Protein 5I05 (pdb70)

Secondary structure (DSSP, 8-state):
---BSEEE--EEETTTTT-TTTEEE-SEEE--EEESB--SSPPGGG---HHHHHHHHHHHH-TTTSPPP-EEEEEEEEEEEEEE-TTS-EEEEEEEEEEEEEEEEE-

Solvent-accessible surface area: 7193 Å² total; per-residue (Å²): 150,66,63,34,13,84,91,42,73,75,141,23,36,3,123,121,86,48,93,70,72,83,5,56,38,51,153,71,25,43,11,77,50,19,118,40,25,5,82,72,108,47,36,146,109,3,81,40,56,175,122,2,57,84,50,3,87,53,29,102,158,100,78,131,164,46,45,138,8,77,15,49,61,50,124,88,36,52,32,46,1,55,61,114,33,147,154,46,84,80,48,107,90,142,93,58,124,37,25,13,10,32,100,18,0,1,100

GO terms:
  GO:0008083 growth factor activity (F, IDA)
  GO:0005576 extracellular region (C, IDA)
  GO:0001569 branching involved in blood vessel morphogenesis (P, IDA)
  GO:0001937 negative regulation of endothelial cell proliferation (P, IDA)
  GO:0001938 positive regulation of endothelial cell proliferation (P, IDA)
  GO:0045766 positive regulation of angiogenesis (P, IDA)
  GO:0048514 blood vessel morphogenesis (P, IDA)
  GO:0001503 ossification (P, TAS)
  GO:0043537 negative regulation of blood vessel endothelial cell migration (P, TAS)
  GO:0016525 negative regulation of angiogenesis (P, TAS)
  GO:0051216 cartilage development (P, TAS)
  GO:0006879 intracellular iron ion homeostasis (P, TAS)
  GO:0008156 negative regulation of DNA replication (P, TAS)
  GO:0005576 extracellular region (C, EXP)
  GO:0001525 angiogenesis (P, IMP)
  GO:0005576 extracellular region (C, TAS)
  GO:0005515 protein binding (F, IPI)
  GO:0045747 positive regulation of Notch signaling pathway (P, IDA)
  GO:0045893 positive regulation of DNA-templated transcription (P, IDA)
  GO:0045944 positive regulation of transcription by RNA polymerase II (P, IDA)

B-factor: mean 51.41, std 26.15, range [20.92, 157.35]

Sequence (107 aa):
AGSHCQKTSLRVNFEDIGWDSWIIAPKEYEAYECKGGCFFPLADDVTPTKHAIVQTLVHLKFPTKVGKACCCVPTKLSPISVLYKDDMGVPTLKYHYEGMSVAECGCR

Structure (mmCIF, N/CA/C/O backbone):
data_5I05
#
_entry.id   5I05
#
_cell.length_a   71.060
_cell.length_b   71.060
_cell.length_c   145.670
_cell.angle_alpha   90.00
_cell.angle_beta   90.00
_cell.angle_gamma   90.00
#
_symmetry.space_group_name_H-M   'I 41 2 2'
#
loop_
_entity.id
_entity.type
_entity.pdbx_description
1 polymer 'Growth/differentiation factor 2'
2 non-polymer GLYCEROL
3 water water
#
loop_
_atom_site.group_PDB
_atom_site.id
_atom_site.type_symbol
_atom_site.label_atom_id
_atom_site.label_alt_id
_atom_site.label_comp_id
_atom_site.label_asym_id
_atom_site.label_entity_id
_atom_site.label_seq_id
_atom_site.pdbx_PDB_ins_code
_atom_site.Cartn_x
_atom_site.Cartn_y
_atom_site.Cartn_z
_atom_site.occupancy
_atom_site.B_iso_or_equiv
_atom_site.auth_seq_id
_atom_site.auth_comp_id
_atom_site.auth_asym_id
_atom_site.auth_atom_id
_atom_site.pdbx_PDB_model_num
ATOM 1 N N . ALA A 1 4 ? -3.225 -22.842 -5.406 1.00 113.77 4 ALA A N 1
ATOM 2 C CA . ALA A 1 4 ? -2.549 -21.575 -5.178 1.00 111.01 4 ALA A CA 1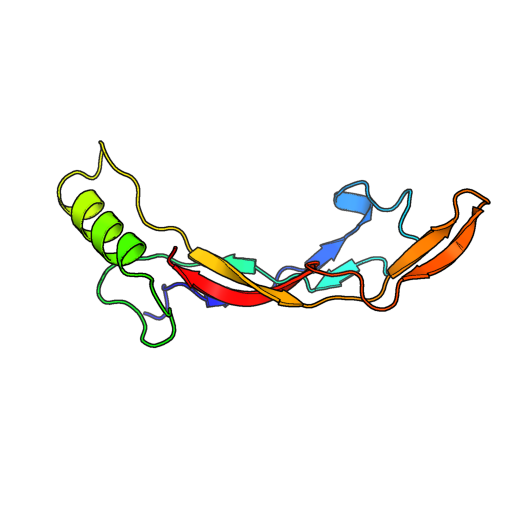
ATOM 3 C C . ALA A 1 4 ? -2.445 -20.802 -6.488 1.00 113.62 4 ALA A C 1
ATOM 4 O O . ALA A 1 4 ? -2.049 -21.353 -7.512 1.00 127.02 4 ALA A O 1
ATOM 6 N N . GLY A 1 5 ? -2.810 -19.523 -6.449 1.00 96.96 5 GLY A N 1
ATOM 7 C CA . GLY A 1 5 ? -2.801 -18.721 -7.661 1.00 92.81 5 GLY A CA 1
ATOM 8 C C . GLY A 1 5 ? -3.621 -19.318 -8.782 1.00 85.26 5 GLY A C 1
ATOM 9 O O . GLY A 1 5 ? -3.243 -19.200 -9.953 1.00 76.96 5 GLY A O 1
ATOM 10 N N . SER A 1 6 ? -4.738 -19.969 -8.450 1.00 98.76 6 SER A N 1
ATOM 11 C CA . SER A 1 6 ? -5.631 -20.569 -9.429 1.00 90.80 6 SER A CA 1
ATOM 12 C C . SER A 1 6 ? -6.811 -19.669 -9.768 1.00 77.55 6 SER A C 1
ATOM 13 O O . SER A 1 6 ? -7.777 -20.130 -10.382 1.00 65.51 6 SER A O 1
ATOM 16 N N . HIS A 1 7 ? -6.766 -18.408 -9.366 1.00 54.03 7 HIS A N 1
ATOM 17 C CA . HIS A 1 7 ? -7.895 -17.515 -9.543 1.00 52.75 7 HIS A CA 1
ATOM 18 C C . HIS A 1 7 ? -7.772 -16.706 -10.837 1.00 40.22 7 HIS A C 1
ATOM 19 O O . HIS A 1 7 ? -6.838 -16.863 -11.625 1.00 33.84 7 HIS A O 1
ATOM 26 N N . CYS A 1 8 ? -8.732 -15.809 -11.030 1.00 38.36 8 CYS A N 1
ATOM 27 C CA . CYS A 1 8 ? -8.932 -15.110 -12.293 1.00 47.51 8 CYS A CA 1
ATOM 28 C C . CYS A 1 8 ? -7.764 -14.177 -12.581 1.00 47.80 8 CYS A C 1
ATOM 29 O O . CYS A 1 8 ? -7.492 -13.251 -11.811 1.00 39.58 8 CYS A O 1
ATOM 32 N N . GLN A 1 9 ? -7.076 -14.413 -13.697 1.00 28.55 9 GLN A N 1
ATOM 33 C CA . GLN A 1 9 ? -5.910 -13.616 -14.032 1.00 29.46 9 GLN A CA 1
ATOM 34 C C . GLN A 1 9 ? -5.720 -13.571 -15.540 1.00 29.07 9 GLN A C 1
ATOM 35 O O . GLN A 1 9 ? -6.239 -14.408 -16.286 1.00 29.02 9 GLN A O 1
ATOM 41 N N . LYS A 1 10 ? -4.939 -12.582 -15.967 1.00 29.37 10 LYS A N 1
ATOM 42 C CA . LYS A 1 10 ? -4.568 -12.435 -17.365 1.00 42.17 10 LYS A CA 1
ATOM 43 C C . LYS A 1 10 ? -3.425 -13.385 -17.704 1.00 37.13 10 LYS A C 1
ATOM 44 O O . LYS A 1 10 ? -2.429 -13.457 -16.979 1.00 35.21 10 LYS A O 1
ATOM 50 N N . THR A 1 11 ? -3.572 -14.123 -18.802 1.00 29.37 11 THR A N 1
ATOM 51 C CA . THR A 1 11 ? -2.530 -15.010 -19.290 1.00 32.20 11 THR A CA 1
ATOM 52 C C . THR A 1 11 ? -2.326 -14.741 -20.776 1.00 43.84 11 THR A C 1
ATOM 53 O O . THR A 1 11 ? -3.100 -14.021 -21.410 1.00 29.38 11 THR A O 1
ATOM 57 N N . SER A 1 12 ? -1.249 -15.297 -21.322 1.00 34.79 12 SER A N 1
ATOM 58 C CA . SER A 1 12 ? -0.904 -15.047 -22.714 1.00 36.80 12 SER A CA 1
ATOM 59 C C . SER A 1 12 ? -1.870 -15.750 -23.658 1.00 35.97 12 SER A C 1
ATOM 60 O O . SER A 1 12 ? -2.328 -16.864 -23.393 1.00 37.71 12 SER A O 1
ATOM 63 N N . LEU A 1 13 ? -2.178 -15.090 -24.775 1.00 33.51 13 LEU A N 1
ATOM 64 C CA . LEU A 1 13 ? -2.901 -15.727 -25.875 1.00 31.40 13 LEU A CA 1
ATOM 65 C C . LEU A 1 13 ? -2.429 -15.083 -27.172 1.00 32.69 13 LEU A C 1
ATOM 66 O O . LEU A 1 13 ? -2.785 -13.934 -27.460 1.00 35.08 13 LEU A O 1
ATOM 71 N N . ARG A 1 14 ? -1.651 -15.827 -27.953 1.00 33.36 14 ARG A N 1
ATOM 72 C CA . ARG A 1 14 ? -1.153 -15.370 -29.247 1.00 34.00 14 ARG A CA 1
ATOM 73 C C . ARG A 1 14 ? -2.160 -15.750 -30.324 1.00 34.03 14 ARG A C 1
ATOM 74 O O . ARG A 1 14 ? -2.479 -16.933 -30.483 1.00 44.00 14 ARG A O 1
ATOM 82 N N . VAL A 1 15 ? -2.652 -14.754 -31.062 1.00 35.23 15 VAL A N 1
ATOM 83 C CA . VAL A 1 15 ? -3.689 -14.940 -32.075 1.00 32.80 15 VAL A CA 1
ATOM 84 C C . VAL A 1 15 ? -3.102 -14.724 -33.467 1.00 40.48 15 VAL A C 1
ATOM 85 O O . VAL A 1 15 ? -2.524 -13.666 -33.750 1.00 34.16 15 VAL A O 1
ATOM 89 N N . ASN A 1 16 ? -3.313 -15.704 -34.347 1.00 39.76 16 ASN A N 1
ATOM 90 C CA . ASN A 1 16 ? -2.943 -15.621 -35.758 1.00 45.19 16 ASN A CA 1
ATOM 91 C C . ASN A 1 16 ? -4.192 -15.314 -36.577 1.00 37.93 16 ASN A C 1
ATOM 92 O O . ASN A 1 16 ? -5.180 -16.061 -36.525 1.00 36.52 16 ASN A O 1
ATOM 97 N N . PHE A 1 17 ? -4.147 -14.221 -37.335 1.00 41.18 17 PHE A N 1
ATOM 98 C CA . PHE A 1 17 ? -5.349 -13.767 -38.019 1.00 46.31 17 PHE A CA 1
ATOM 99 C C . PHE A 1 17 ? -5.770 -14.715 -39.131 1.00 44.61 17 PHE A C 1
ATOM 100 O O . PHE A 1 17 ? -6.964 -14.777 -39.450 1.00 40.76 17 PHE A O 1
ATOM 108 N N . GLU A 1 18 ? -4.831 -15.472 -39.705 1.00 45.50 18 GLU A N 1
ATOM 109 C CA . GLU A 1 18 ? -5.204 -16.479 -40.696 1.00 53.73 18 GLU A CA 1
ATOM 110 C C . GLU A 1 18 ? -6.001 -17.597 -40.047 1.00 51.84 18 GLU A C 1
ATOM 111 O O . GLU A 1 18 ? -7.015 -18.043 -40.598 1.00 41.91 18 GLU A O 1
ATOM 117 N N . ASP A 1 19 ? -5.563 -18.047 -38.864 1.00 43.56 19 ASP A N 1
ATOM 118 C CA . ASP A 1 19 ? -6.274 -19.091 -38.127 1.00 49.04 19 ASP A CA 1
ATOM 119 C C . ASP A 1 19 ? -7.743 -18.751 -37.922 1.00 50.59 19 ASP A C 1
ATOM 120 O O . ASP A 1 19 ? -8.588 -19.653 -37.864 1.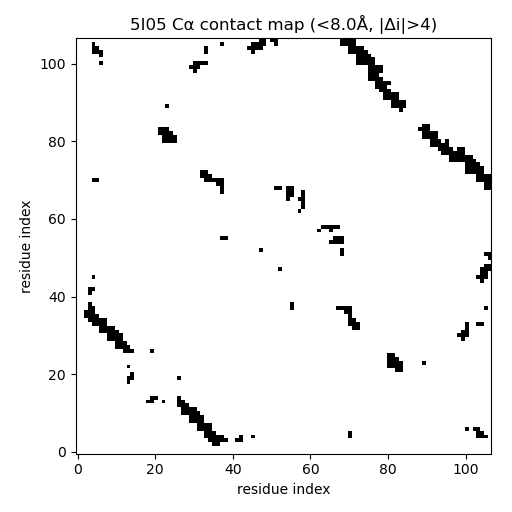00 42.91 19 ASP A O 1
ATOM 125 N N . ILE A 1 20 ? -8.062 -17.469 -37.726 1.00 45.66 20 ILE A N 1
ATOM 126 C CA . ILE A 1 20 ? -9.436 -17.057 -37.432 1.00 45.82 20 ILE A CA 1
ATOM 127 C C . ILE A 1 20 ? -10.135 -16.479 -38.657 1.00 50.16 20 ILE A C 1
ATOM 128 O O . ILE A 1 20 ? -11.231 -15.924 -38.530 1.00 39.41 20 ILE A O 1
ATOM 133 N N . GLY A 1 21 ? -9.526 -16.588 -39.836 1.00 44.36 21 GLY A N 1
ATOM 134 C CA . GLY A 1 21 ? -10.148 -16.132 -41.064 1.00 51.54 21 GLY A CA 1
ATOM 135 C C . GLY A 1 21 ? -10.192 -14.633 -41.266 1.00 55.51 21 GLY A C 1
ATOM 136 O O . GLY A 1 21 ? -10.945 -14.159 -42.122 1.00 51.55 21 GLY A O 1
ATOM 137 N N . TRP A 1 22 ? -9.394 -13.869 -40.525 1.00 50.94 22 TRP A N 1
ATOM 138 C CA . TRP A 1 22 ? -9.358 -12.424 -40.693 1.00 46.36 22 TRP A CA 1
ATOM 139 C C . TRP A 1 22 ? -8.245 -11.957 -41.626 1.00 46.31 22 TRP A C 1
ATOM 140 O O . TRP A 1 22 ? -8.226 -10.778 -42.003 1.00 47.02 22 TRP A O 1
ATOM 151 N N . ASP A 1 23 ? -7.332 -12.851 -42.016 1.00 52.87 23 ASP A N 1
ATOM 152 C CA . ASP A 1 23 ? -6.255 -12.498 -42.934 1.00 56.12 23 ASP A CA 1
ATOM 153 C C . ASP A 1 23 ? -6.771 -11.964 -44.264 1.00 67.15 23 ASP A C 1
ATOM 154 O O . ASP A 1 23 ? -6.006 -11.342 -45.009 1.00 64.36 23 ASP A O 1
ATOM 159 N N . SER A 1 24 ? -8.039 -12.204 -44.594 1.00 65.15 24 SER A N 1
ATOM 160 C CA . SER A 1 24 ? -8.588 -11.639 -45.821 1.00 83.41 24 SER A CA 1
ATOM 161 C C . SER A 1 24 ? -8.576 -10.115 -45.783 1.00 72.83 24 SER A C 1
ATOM 162 O O . SER A 1 24 ? -8.233 -9.469 -46.781 1.00 72.83 24 SER A O 1
ATOM 165 N N . TRP A 1 25 ? -8.937 -9.521 -44.642 1.00 56.90 25 TRP A N 1
ATOM 166 C CA . TRP A 1 25 ? -9.035 -8.070 -44.524 1.00 50.99 25 TRP A CA 1
ATOM 167 C C . TRP A 1 25 ? -7.958 -7.445 -43.644 1.00 67.58 25 TRP A C 1
ATOM 168 O O . TRP A 1 25 ? -7.926 -6.217 -43.523 1.00 74.50 25 TRP A O 1
ATOM 179 N N . ILE A 1 26 ? -7.072 -8.236 -43.043 1.00 68.03 26 ILE A N 1
ATOM 180 C CA . ILE A 1 26 ? -5.986 -7.721 -42.209 1.00 48.47 26 ILE A CA 1
ATOM 181 C C . ILE A 1 26 ? -4.676 -8.123 -42.868 1.00 54.30 26 ILE A C 1
ATOM 182 O O . ILE A 1 26 ? -4.326 -9.311 -42.895 1.00 63.35 26 ILE A O 1
ATOM 187 N N . ILE A 1 27 ? -3.951 -7.137 -43.399 1.00 49.59 27 ILE A N 1
ATOM 188 C CA . ILE A 1 27 ? -2.664 -7.403 -44.037 1.00 57.30 27 ILE A CA 1
ATOM 189 C C . ILE A 1 27 ? -1.591 -7.665 -42.996 1.00 59.49 27 ILE A C 1
ATOM 190 O O . ILE A 1 27 ? -0.761 -8.568 -43.154 1.00 48.83 27 ILE A O 1
ATOM 195 N N . ALA A 1 28 ? -1.558 -6.847 -41.950 1.00 45.74 28 ALA A N 1
ATOM 196 C CA . ALA A 1 28 ? -0.536 -6.952 -40.930 1.00 48.93 28 ALA A CA 1
ATOM 197 C C . ALA A 1 28 ? -1.098 -6.389 -39.626 1.00 42.09 28 ALA A C 1
ATOM 198 O O . ALA A 1 28 ? -1.964 -5.514 -39.651 1.00 44.13 28 ALA A O 1
ATOM 200 N N . PRO A 1 29 ? -0.612 -6.883 -38.482 1.00 41.68 29 PRO A N 1
ATOM 201 C CA . PRO A 1 29 ? 0.415 -7.923 -38.376 1.00 40.92 29 PRO A CA 1
ATOM 202 C C . PRO A 1 29 ? -0.142 -9.303 -38.692 1.00 43.94 29 PRO A C 1
ATOM 203 O O . PRO A 1 29 ? -1.343 -9.438 -38.920 1.00 40.96 29 PRO A O 1
ATOM 207 N N . LYS A 1 30 ? 0.728 -10.313 -38.725 1.00 45.78 30 LYS A N 1
ATOM 208 C CA . LYS A 1 30 ? 0.268 -11.679 -38.938 1.00 54.98 30 LYS A CA 1
ATOM 209 C C . LYS A 1 30 ? -0.332 -12.255 -37.664 1.00 48.81 30 LYS A C 1
ATOM 210 O O . LYS A 1 30 ? -1.316 -13.002 -37.722 1.00 40.00 30 LYS A O 1
ATOM 216 N N . GLU A 1 31 ? 0.252 -11.914 -36.518 1.00 37.76 31 GLU A N 1
ATOM 217 C CA . GLU A 1 31 ? -0.215 -12.371 -35.216 1.00 36.49 31 GLU A CA 1
ATOM 218 C C . GLU A 1 31 ? -0.140 -11.218 -34.224 1.00 42.05 31 GLU A C 1
ATOM 219 O O . GLU A 1 31 ? 0.560 -10.228 -34.444 1.00 36.98 31 GLU A O 1
ATOM 225 N N . TYR A 1 32 ? -0.845 -11.355 -33.102 1.00 36.23 32 TYR A N 1
ATOM 226 C CA . TYR A 1 32 ? -0.724 -10.364 -32.044 1.00 38.27 32 TYR A CA 1
ATOM 227 C C . TYR A 1 32 ? -1.012 -11.023 -30.706 1.00 37.99 32 TYR A C 1
ATOM 228 O O . TYR A 1 32 ? -1.496 -12.152 -30.643 1.00 32.24 32 TYR A O 1
ATOM 237 N N . GLU A 1 33 ? -0.694 -10.306 -29.628 1.00 31.90 33 GLU A N 1
ATOM 238 C CA . GLU A 1 33 ? -0.937 -10.787 -28.266 1.00 31.24 33 GLU A CA 1
ATOM 239 C C . GLU A 1 33 ? -2.268 -10.220 -27.772 1.00 30.14 33 GLU A C 1
ATOM 240 O O . GLU A 1 33 ? -2.357 -9.055 -27.384 1.00 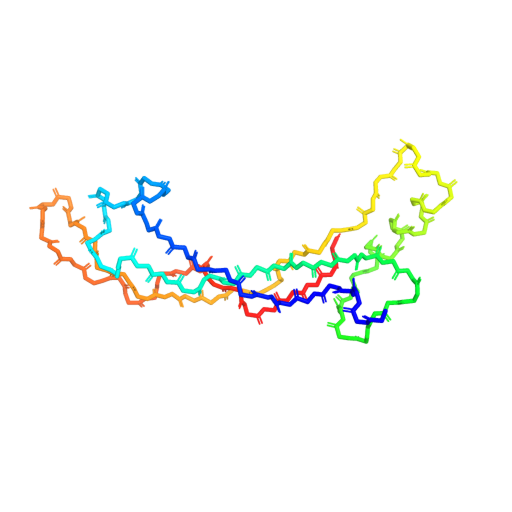30.65 33 GLU A O 1
ATOM 246 N N . ALA A 1 34 ? -3.307 -11.055 -27.778 1.00 29.61 34 ALA A N 1
ATOM 247 C CA . ALA A 1 34 ? -4.626 -10.640 -27.316 1.00 28.69 34 ALA A CA 1
ATOM 248 C C . ALA A 1 34 ? -4.801 -10.868 -25.829 1.00 28.06 34 ALA A C 1
ATOM 249 O O . ALA A 1 34 ? -5.685 -10.263 -25.212 1.00 29.81 34 ALA A O 1
ATOM 251 N N . TYR A 1 35 ? -3.924 -11.683 -25.263 1.00 28.55 35 TYR A N 1
ATOM 252 C CA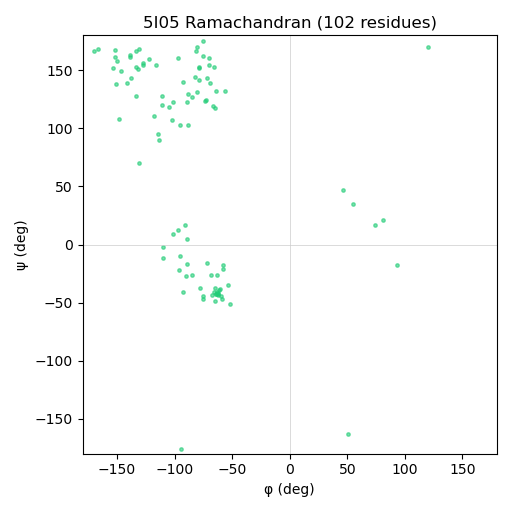 . TYR A 1 35 ? -4.027 -12.334 -23.959 1.00 28.36 35 TYR A CA 1
ATOM 253 C C . TYR A 1 35 ? -5.352 -13.065 -23.755 1.00 27.66 35 TYR A C 1
ATOM 254 O O . TYR A 1 35 ? -6.110 -13.270 -24.698 1.00 29.88 35 TYR A O 1
ATOM 263 N N . GLU A 1 36 ? -5.691 -13.391 -22.512 1.00 28.72 36 GLU A N 1
ATOM 264 C CA . GLU A 1 36 ? -6.985 -13.991 -22.189 1.00 28.93 36 GLU A CA 1
ATOM 265 C C . GLU A 1 36 ? -7.129 -13.992 -20.681 1.00 31.63 36 GLU A C 1
ATOM 266 O O . GLU A 1 36 ? -6.150 -13.800 -19.959 1.00 31.96 36 GLU A O 1
ATOM 272 N N . CYS A 1 37 ? -8.347 -14.234 -20.208 1.00 27.34 37 CYS A N 1
ATOM 273 C CA . CYS A 1 37 ? -8.619 -14.293 -18.773 1.00 27.82 37 CYS A CA 1
ATOM 274 C C . CYS A 1 37 ? -8.951 -15.726 -18.390 1.00 42.35 37 CYS A C 1
ATOM 275 O O . CYS A 1 37 ? -9.925 -16.295 -18.896 1.00 28.97 37 CYS A O 1
ATOM 278 N N . LYS A 1 38 ? -8.149 -16.303 -17.488 1.00 31.54 38 LYS A N 1
ATOM 279 C CA . LYS A 1 38 ? -8.310 -17.690 -17.073 1.00 31.07 38 LYS A CA 1
ATOM 280 C C . LYS A 1 38 ? -8.241 -17.796 -15.556 1.00 31.71 38 LYS A C 1
ATOM 281 O O . LYS A 1 38 ? -7.570 -17.003 -14.889 1.00 39.19 38 LYS A O 1
ATOM 287 N N . GLY A 1 39 ? -8.900 -18.818 -15.031 1.00 31.21 39 GLY A N 1
ATOM 288 C CA . GLY A 1 39 ? -8.996 -19.042 -13.604 1.00 35.47 39 GLY A CA 1
ATOM 289 C C . GLY A 1 39 ? -10.440 -19.030 -13.138 1.00 41.15 39 GLY A C 1
ATOM 290 O O . GLY A 1 39 ? -11.364 -18.670 -13.865 1.00 55.57 39 GLY A O 1
ATOM 291 N N . GLY A 1 40 ? -10.608 -19.440 -11.887 1.00 69.32 40 GLY A N 1
ATOM 292 C CA . GLY A 1 40 ? -11.920 -19.611 -11.314 1.00 61.81 40 GLY A CA 1
ATOM 293 C C . GLY A 1 40 ? -12.353 -18.410 -10.497 1.00 42.01 40 GLY A C 1
ATOM 294 O O . GLY A 1 40 ? -11.552 -17.563 -10.099 1.00 37.87 40 GLY A O 1
ATOM 295 N N . CYS A 1 41 ? -13.645 -18.331 -10.295 1.00 39.89 41 CYS A N 1
ATOM 296 C CA . CYS A 1 41 ? -14.255 -17.350 -9.409 1.00 32.73 41 CYS A CA 1
ATOM 297 C C . CYS A 1 41 ? -14.864 -18.162 -8.280 1.00 41.29 41 CYS A C 1
ATOM 298 O O . CYS A 1 41 ? -15.962 -18.708 -8.407 1.00 51.50 41 CYS A O 1
ATOM 301 N N . PHE A 1 42 ? -14.109 -18.291 -7.204 1.00 33.12 42 PHE A N 1
ATOM 302 C CA . PHE A 1 42 ? -14.573 -19.033 -6.049 1.00 39.59 42 PHE A CA 1
ATOM 303 C C . PHE A 1 42 ? -13.939 -18.420 -4.818 1.00 35.99 42 PHE A C 1
ATOM 304 O O . PHE A 1 42 ? -12.904 -17.750 -4.896 1.00 39.43 42 PHE A O 1
ATOM 312 N N . PHE A 1 43 ? -14.578 -18.645 -3.679 1.00 36.17 43 PHE A N 1
ATOM 313 C CA . PHE A 1 43 ? -14.084 -18.088 -2.438 1.00 38.23 43 PHE A CA 1
ATOM 314 C C . PHE A 1 43 ? -12.972 -18.960 -1.872 1.00 45.42 43 PHE A C 1
ATOM 315 O O . PHE A 1 43 ? -13.019 -20.183 -1.992 1.00 42.54 43 PHE A O 1
ATOM 323 N N . PRO A 1 44 ? -11.971 -18.332 -1.246 1.00 36.59 44 PRO A N 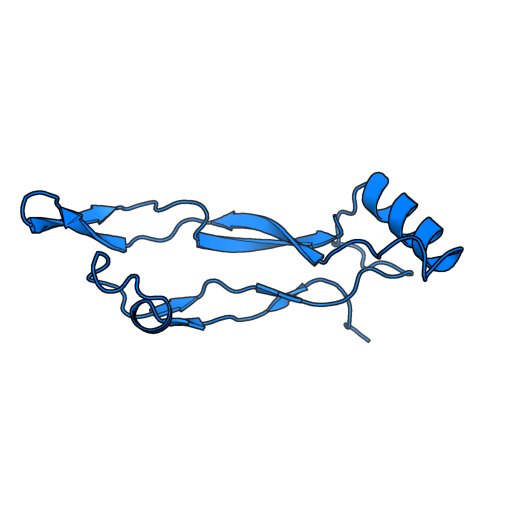1
ATOM 324 C CA . PRO A 1 44 ? -11.831 -16.884 -1.058 1.00 45.84 44 PRO A CA 1
ATOM 325 C C . PRO A 1 44 ? -11.310 -16.187 -2.318 1.00 66.62 44 PRO A C 1
ATOM 326 O O . PRO A 1 44 ? -10.439 -16.722 -3.007 1.00 46.49 44 PRO A O 1
ATOM 330 N N . LEU A 1 45 ? -11.830 -15.004 -2.608 1.00 48.45 45 LEU A N 1
ATOM 331 C CA . LEU A 1 45 ? -11.486 -14.323 -3.845 1.00 64.41 45 LEU A CA 1
ATOM 332 C C . LEU A 1 45 ? -10.120 -13.661 -3.726 1.00 78.01 45 LEU A C 1
ATOM 333 O O . LEU A 1 45 ? -9.662 -13.326 -2.631 1.00 70.23 45 LEU A O 1
ATOM 338 N N . ALA A 1 46 ? -9.454 -13.505 -4.867 1.00 110.56 46 ALA A N 1
ATOM 339 C CA . ALA A 1 46 ? -8.228 -12.726 -4.905 1.00 108.08 46 ALA A CA 1
ATOM 340 C C . ALA A 1 46 ? -8.550 -11.249 -4.711 1.00 116.09 46 ALA A C 1
ATOM 341 O O . ALA A 1 46 ? -9.659 -10.786 -4.999 1.00 122.85 46 ALA A O 1
ATOM 343 N N . ASP A 1 47 ? -7.565 -10.503 -4.210 1.00 112.45 47 ASP A N 1
ATOM 344 C CA . ASP A 1 47 ? -7.818 -9.117 -3.832 1.00 111.01 47 ASP A CA 1
ATOM 345 C C . ASP A 1 47 ? -8.188 -8.263 -5.041 1.00 118.14 47 ASP A C 1
ATOM 346 O O . ASP A 1 47 ? -9.106 -7.437 -4.970 1.00 114.63 47 ASP A O 1
ATOM 351 N N . ASP A 1 48 ? -7.490 -8.447 -6.161 1.00 107.19 48 ASP A N 1
ATOM 352 C CA . ASP A 1 48 ? -7.624 -7.573 -7.317 1.00 113.51 48 ASP A CA 1
ATOM 353 C C . ASP A 1 48 ? -8.677 -8.050 -8.315 1.00 109.68 48 ASP A C 1
ATOM 354 O O . ASP A 1 48 ? -8.670 -7.596 -9.465 1.00 120.10 48 ASP A O 1
ATOM 359 N N . VAL A 1 49 ? -9.579 -8.949 -7.912 1.00 114.18 49 VAL A N 1
ATOM 360 C CA . VAL A 1 49 ? -10.608 -9.412 -8.840 1.00 108.94 49 VAL A CA 1
ATOM 361 C C . VAL A 1 49 ? -11.651 -8.334 -9.111 1.00 95.17 49 VAL A C 1
ATOM 362 O O . VAL A 1 49 ? -12.424 -8.454 -10.070 1.00 63.36 49 VAL A O 1
ATOM 366 N N . THR A 1 50 ? -11.711 -7.297 -8.281 1.00 76.71 50 THR A N 1
ATOM 367 C CA . THR A 1 50 ? -12.690 -6.225 -8.414 1.00 71.77 50 THR A CA 1
ATOM 368 C C . THR A 1 50 ? -14.093 -6.796 -8.645 1.00 61.76 50 THR A C 1
ATOM 369 O O . THR A 1 50 ? -14.810 -6.345 -9.541 1.00 59.84 50 THR A O 1
ATOM 373 N N . PRO A 1 51 ? -14.504 -7.790 -7.866 1.00 49.98 51 PRO A N 1
ATOM 374 C CA . PRO A 1 51 ? -15.767 -8.456 -8.171 1.00 42.44 51 PRO A CA 1
ATOM 375 C C . PRO A 1 51 ? -16.941 -7.536 -7.901 1.00 31.93 51 PRO A C 1
ATOM 376 O O . PRO A 1 51 ? -16.967 -6.787 -6.922 1.00 33.38 51 PRO A O 1
ATOM 380 N N . THR A 1 52 ? -17.906 -7.588 -8.800 1.00 31.81 52 THR A N 1
ATOM 381 C CA . THR A 1 52 ? -19.169 -6.926 -8.569 1.00 35.77 52 THR A CA 1
ATOM 382 C C . THR A 1 52 ? -19.940 -7.661 -7.480 1.00 34.74 52 THR A C 1
ATOM 383 O O . THR A 1 52 ? -19.688 -8.838 -7.188 1.00 27.70 52 THR A O 1
ATOM 387 N N . LYS A 1 53 ? -20.901 -6.958 -6.880 1.00 30.18 53 LYS A N 1
ATOM 388 C CA . LYS A 1 53 ? -21.770 -7.597 -5.899 1.00 26.31 53 LYS A CA 1
ATOM 389 C C . LYS A 1 53 ? -22.536 -8.754 -6.523 1.00 25.28 53 LYS A C 1
ATOM 390 O O . LYS A 1 53 ? -22.727 -9.797 -5.886 1.00 25.36 53 LYS A O 1
ATOM 396 N N . HIS A 1 54 ? -22.978 -8.598 -7.772 1.00 23.54 54 HIS A N 1
ATOM 397 C CA . HIS A 1 54 ? -23.714 -9.688 -8.404 1.00 22.74 54 HIS A CA 1
ATOM 398 C C . HIS A 1 54 ? -22.845 -10.936 -8.556 1.00 22.59 54 HIS A C 1
ATOM 399 O O . HIS A 1 54 ? -23.321 -12.051 -8.342 1.00 25.36 54 HIS A O 1
ATOM 406 N N . ALA A 1 55 ? -21.576 -10.775 -8.925 1.00 22.76 55 ALA A N 1
ATOM 407 C CA . ALA A 1 55 ? -20.694 -11.937 -9.042 1.00 25.86 55 ALA A CA 1
ATOM 408 C C . ALA A 1 55 ? -20.536 -12.654 -7.704 1.00 28.00 55 ALA A C 1
ATOM 409 O O . ALA A 1 55 ? -20.479 -13.891 -7.645 1.00 23.77 55 ALA A O 1
ATOM 411 N N . ILE A 1 56 ? -20.439 -11.892 -6.619 1.00 29.92 56 ILE A N 1
ATOM 412 C CA . ILE A 1 56 ? -20.330 -12.497 -5.296 1.00 25.36 56 ILE A CA 1
ATOM 413 C C . ILE A 1 56 ? -21.608 -13.256 -4.964 1.00 25.12 56 ILE A C 1
ATOM 414 O O . ILE A 1 56 ? -21.585 -14.418 -4.522 1.00 25.57 56 ILE A O 1
ATOM 419 N N . VAL A 1 57 ? -22.750 -12.607 -5.174 1.00 24.54 57 VAL A N 1
ATOM 420 C CA . VAL A 1 57 ? -24.030 -13.249 -4.891 1.00 24.33 57 VAL A CA 1
ATOM 421 C C . VAL A 1 57 ? -24.174 -14.528 -5.703 1.00 27.56 57 VAL A C 1
ATOM 422 O O . VAL A 1 57 ? -24.587 -15.572 -5.190 1.00 24.17 57 VAL A O 1
ATOM 426 N N . GLN A 1 58 ? -23.870 -14.459 -6.995 1.00 24.85 58 GLN A N 1
ATOM 427 C CA . GLN A 1 58 ? -24.059 -15.629 -7.833 1.00 24.34 58 GLN A CA 1
ATOM 428 C C . GLN A 1 58 ? -23.123 -16.754 -7.412 1.00 23.64 58 GLN A C 1
ATOM 429 O O . GLN A 1 58 ? -23.512 -17.922 -7.423 1.00 25.40 58 GLN A O 1
ATOM 435 N N . THR A 1 59 ? -21.895 -16.420 -7.018 1.00 24.10 59 THR A N 1
ATOM 436 C CA . THR A 1 59 ? -20.966 -17.453 -6.571 1.00 25.11 59 THR A CA 1
ATOM 437 C C . THR A 1 59 ? -21.500 -18.167 -5.332 1.00 31.00 59 THR A C 1
ATOM 438 O O . THR A 1 59 ? -21.433 -19.406 -5.236 1.00 26.72 59 THR A O 1
ATOM 442 N N . LEU A 1 60 ? -22.044 -17.406 -4.372 1.00 27.76 60 LEU A N 1
ATOM 443 C CA . LEU A 1 60 ? -22.653 -18.031 -3.195 1.00 27.16 60 LEU A CA 1
ATOM 444 C C . LEU A 1 60 ? -23.864 -18.884 -3.565 1.00 26.68 60 LEU A C 1
ATOM 445 O O . LEU A 1 60 ? -24.059 -19.980 -3.010 1.00 27.59 60 LEU A O 1
ATOM 450 N N . VAL A 1 61 ? -24.715 -18.385 -4.472 1.00 25.55 61 VAL A N 1
ATOM 451 C CA . VAL A 1 61 ? -25.881 -19.167 -4.881 1.00 25.08 61 VAL A CA 1
ATOM 452 C C . VAL A 1 61 ? -25.439 -20.464 -5.550 1.00 25.41 61 VAL A C 1
ATOM 453 O O . VAL A 1 61 ? -26.032 -21.530 -5.324 1.00 28.50 61 VAL A O 1
ATOM 457 N N . HIS A 1 62 ? -24.417 -20.388 -6.406 1.00 25.57 62 HIS A N 1
ATOM 458 C CA . HIS A 1 62 ? -23.894 -21.581 -7.063 1.00 32.41 62 HIS A CA 1
ATOM 459 C C . HIS A 1 62 ? -23.402 -22.591 -6.040 1.00 41.83 62 HIS A C 1
ATOM 460 O O . HIS A 1 62 ? -23.675 -23.791 -6.162 1.00 33.32 62 HIS A O 1
ATOM 467 N N . LEU A 1 63 ? -22.673 -22.126 -5.022 1.00 29.47 63 LEU A N 1
ATOM 468 C CA . LEU A 1 63 ? -22.294 -23.018 -3.925 1.00 35.47 63 LEU A CA 1
ATOM 469 C C . LEU A 1 63 ? -23.504 -23.749 -3.361 1.00 34.24 63 LEU A C 1
ATOM 470 O O . LEU A 1 63 ? -23.489 -24.979 -3.216 1.00 32.86 63 LEU A O 1
ATOM 475 N N . LYS A 1 64 ? -24.560 -23.004 -3.015 1.00 35.89 64 LYS A N 1
ATOM 476 C CA . LYS A 1 64 ? -25.738 -23.642 -2.427 1.00 35.71 64 LYS A CA 1
ATOM 477 C C . LYS A 1 64 ? -26.439 -24.576 -3.413 1.00 41.35 64 LYS A C 1
ATOM 478 O O . LYS A 1 64 ? -26.906 -25.654 -3.025 1.00 46.37 64 LYS A O 1
ATOM 484 N N . PHE A 1 65 ? -26.549 -24.175 -4.681 1.00 40.95 65 PHE A N 1
ATOM 485 C CA . PHE A 1 65 ? -27.324 -24.909 -5.687 1.00 37.33 65 PHE A CA 1
ATOM 486 C C . PHE A 1 65 ? -26.484 -25.091 -6.946 1.00 29.96 65 PHE A C 1
ATOM 487 O O . PHE A 1 65 ? -26.779 -24.509 -8.001 1.00 37.97 65 PHE A O 1
ATOM 495 N N . PRO A 1 66 ? -25.444 -25.926 -6.883 1.00 33.88 66 PRO A N 1
ATOM 496 C CA . PRO A 1 66 ? -24.501 -25.994 -8.012 1.00 39.47 66 PRO A CA 1
ATOM 497 C C . PRO A 1 66 ? -25.110 -26.486 -9.317 1.00 59.05 66 PRO A C 1
ATOM 498 O O . PRO A 1 66 ? -24.580 -26.153 -10.384 1.00 49.85 66 PRO A O 1
ATOM 502 N N . THR A 1 67 ? -26.185 -27.281 -9.280 1.00 44.09 67 THR A N 1
ATOM 503 C CA . THR A 1 67 ? -26.748 -27.803 -10.526 1.00 55.93 67 THR A CA 1
ATOM 504 C C . THR A 1 67 ? -27.725 -26.832 -11.175 1.00 46.00 67 THR A C 1
ATOM 505 O O . THR A 1 67 ? -27.907 -26.870 -12.397 1.00 68.53 67 THR A O 1
ATOM 509 N N . LYS A 1 68 ? -28.361 -25.968 -10.386 1.00 41.32 68 LYS A N 1
ATOM 5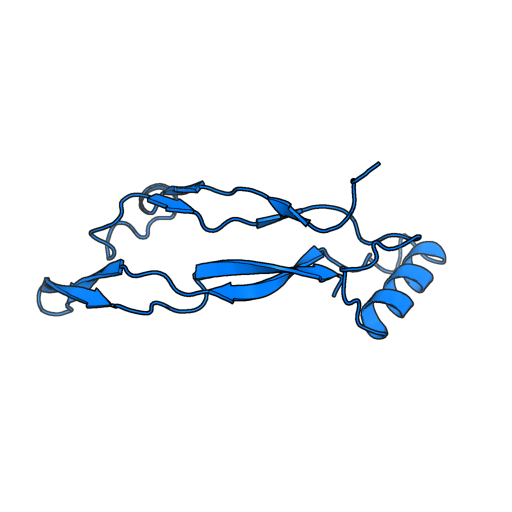10 C CA . LYS A 1 68 ? -29.337 -25.027 -10.917 1.00 46.54 68 LYS A CA 1
ATOM 511 C C . LYS A 1 68 ? -28.725 -23.697 -11.346 1.00 49.07 68 LYS A C 1
ATOM 512 O O . LYS A 1 68 ? -29.282 -23.028 -12.222 1.00 55.59 68 LYS A O 1
ATOM 518 N N . VAL A 1 69 ? -27.606 -23.287 -10.753 1.00 45.29 69 VAL A N 1
ATOM 519 C CA . VAL A 1 69 ? -2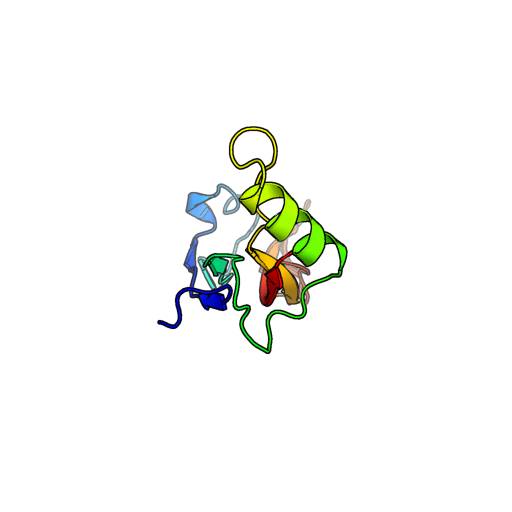7.047 -21.955 -10.964 1.00 32.45 69 VAL A CA 1
ATOM 520 C C . VAL A 1 69 ? -25.550 -22.072 -11.214 1.00 35.10 69 VAL A C 1
ATOM 521 O O . VAL A 1 69 ? -24.826 -22.660 -10.403 1.00 34.69 69 VAL A O 1
ATOM 525 N N . GLY A 1 70 ? -25.081 -21.467 -12.309 1.00 32.26 70 GLY A N 1
ATOM 526 C CA . GLY A 1 70 ? -23.673 -21.498 -12.647 1.00 35.32 70 GLY A CA 1
ATOM 527 C C . GLY A 1 70 ? -22.846 -20.477 -11.876 1.00 40.80 70 GLY A C 1
ATOM 528 O O . GLY A 1 70 ? -23.359 -19.591 -11.191 1.00 27.61 70 GLY A O 1
ATOM 529 N N . LYS A 1 71 ? -21.533 -20.627 -12.009 1.00 34.04 71 LYS A N 1
ATOM 530 C CA . LYS A 1 71 ? -20.547 -19.786 -11.350 1.00 36.88 71 LYS A CA 1
ATOM 531 C C . LYS A 1 71 ? -20.449 -18.419 -12.027 1.00 32.20 71 LYS A C 1
ATOM 532 O O . LYS A 1 71 ? -20.875 -18.223 -13.168 1.00 33.85 71 LYS A O 1
ATOM 538 N N . ALA A 1 72 ? -19.874 -17.465 -11.299 1.00 36.07 72 ALA A N 1
ATOM 539 C CA . ALA A 1 72 ? -19.370 -16.259 -11.927 1.00 41.20 72 ALA A CA 1
ATOM 540 C C . ALA A 1 72 ? -18.218 -16.626 -12.857 1.00 42.41 72 ALA A C 1
ATOM 541 O O . ALA A 1 72 ? -17.555 -17.654 -12.695 1.00 33.10 72 ALA A O 1
ATOM 543 N N A CYS A 1 73 ? -17.983 -15.768 -13.843 0.46 38.75 73 CYS A N 1
ATOM 544 N N B CYS A 1 73 ? -17.979 -15.768 -13.841 0.54 37.81 73 CYS A N 1
ATOM 545 C CA A CYS A 1 73 ? -17.065 -16.068 -14.934 0.46 35.48 73 CYS A CA 1
ATOM 546 C CA B CYS A 1 73 ? -17.066 -16.076 -14.935 0.54 35.48 73 CYS A CA 1
ATOM 547 C C A CYS A 1 73 ? -15.904 -15.087 -14.937 0.46 31.63 73 CYS A C 1
ATOM 548 C C B CYS A 1 73 ? -15.910 -15.087 -14.960 0.54 29.73 73 CYS A C 1
ATOM 549 O O A CYS A 1 73 ? -16.088 -13.886 -14.718 0.46 29.56 73 CYS A O 1
ATOM 550 O O B CYS A 1 73 ? -16.102 -13.882 -14.780 0.54 27.90 73 CYS A O 1
ATOM 555 N N . CYS A 1 74 ? -14.708 -15.608 -15.188 1.00 53.30 74 CYS A N 1
ATOM 556 C CA . CYS A 1 74 ? -13.506 -14.794 -15.303 1.00 27.23 74 CYS A CA 1
ATOM 557 C C . CYS A 1 74 ? -13.423 -14.244 -16.725 1.00 29.14 74 CYS A C 1
ATOM 558 O O . CYS A 1 74 ? -13.268 -15.021 -17.672 1.00 28.57 74 CYS A O 1
ATOM 561 N N . VAL A 1 75 ? -13.530 -12.923 -16.874 1.00 26.15 75 VAL A N 1
ATOM 562 C CA . VAL A 1 75 ? -13.629 -12.293 -18.194 1.00 27.14 75 VAL A CA 1
ATOM 563 C C . VAL A 1 75 ? -12.784 -11.029 -18.234 1.00 30.16 75 VAL A C 1
ATOM 564 O O . VAL A 1 75 ? -12.416 -10.466 -17.195 1.00 28.57 75 VAL A O 1
ATOM 568 N N . PRO A 1 76 ? -12.467 -10.552 -19.438 1.00 25.88 76 PRO A N 1
ATOM 569 C CA . PRO A 1 76 ? -11.848 -9.230 -19.552 1.00 24.94 76 PRO A CA 1
ATOM 570 C C . PRO A 1 76 ? -12.813 -8.158 -19.071 1.00 27.72 76 PRO A C 1
ATOM 571 O O . PRO A 1 76 ? -13.995 -8.147 -19.432 1.00 31.03 76 PRO A O 1
ATOM 575 N N . THR A 1 77 ? -12.303 -7.276 -18.220 1.00 26.02 77 THR A N 1
ATOM 576 C CA . THR A 1 77 ? -13.051 -6.140 -17.709 1.00 31.47 77 THR A CA 1
ATOM 577 C C . THR A 1 77 ? -12.544 -4.819 -18.262 1.00 39.86 77 THR A C 1
ATOM 578 O O . THR A 1 77 ? -13.209 -3.793 -18.085 1.00 46.12 77 THR A O 1
ATOM 582 N N . LYS A 1 78 ? -11.389 -4.823 -18.926 1.00 35.61 78 LYS A N 1
ATOM 583 C CA . LYS A 1 78 ? -10.899 -3.666 -19.654 1.00 35.03 78 LYS A CA 1
ATOM 584 C C . LYS A 1 78 ? -10.045 -4.154 -20.817 1.00 35.95 78 LYS A C 1
ATOM 585 O O . LYS A 1 78 ? -9.255 -5.089 -20.662 1.00 33.71 78 LYS A O 1
ATOM 591 N N . LEU A 1 79 ? -10.209 -3.515 -21.973 1.00 33.45 79 LEU A N 1
ATOM 592 C CA . LEU A 1 79 ? -9.539 -3.915 -23.203 1.00 28.09 79 LEU A CA 1
ATOM 593 C C . LEU A 1 79 ? -8.709 -2.756 -23.748 1.00 36.79 79 LEU A C 1
ATOM 594 O O . LEU A 1 79 ? -8.936 -1.593 -23.410 1.00 36.67 79 LEU A O 1
ATOM 599 N N . SER A 1 80 ? -7.735 -3.086 -24.592 1.00 30.84 80 SER A N 1
ATOM 600 C CA . SER A 1 80 ? -6.837 -2.105 -25.171 1.00 29.71 80 SER A CA 1
ATOM 601 C C . SER A 1 80 ? -6.822 -2.246 -26.685 1.00 30.15 80 SER A C 1
ATOM 602 O O . SER A 1 80 ? -7.102 -3.323 -27.218 1.00 29.67 80 SER A O 1
ATOM 605 N N . PRO A 1 81 ? -6.507 -1.175 -27.404 1.00 31.18 81 PRO A N 1
ATOM 606 C CA . PRO A 1 81 ? -6.460 -1.246 -28.865 1.00 36.34 81 PRO A CA 1
ATOM 607 C C . PRO A 1 81 ? -5.142 -1.831 -29.351 1.00 32.17 81 PRO A C 1
ATOM 608 O O . PRO A 1 81 ? -4.158 -1.941 -28.621 1.00 32.77 81 PRO A O 1
ATOM 612 N N . ILE A 1 82 ? -5.138 -2.193 -30.627 1.00 33.38 82 IL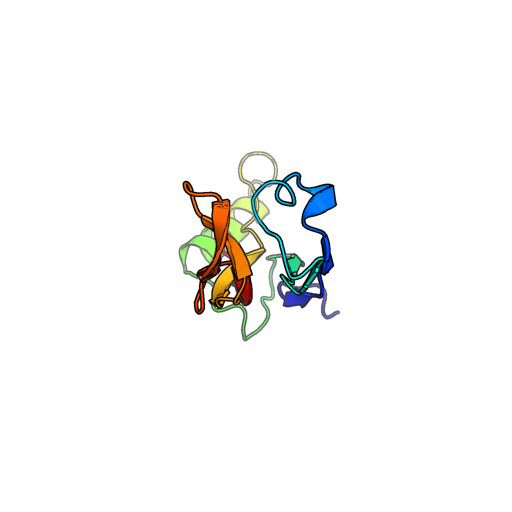E A N 1
ATOM 613 C CA . ILE A 1 82 ? -3.913 -2.434 -31.370 1.00 33.63 82 ILE A CA 1
ATOM 614 C C . ILE A 1 82 ? -4.039 -1.710 -32.704 1.00 35.76 82 ILE A C 1
ATOM 615 O O . ILE A 1 82 ? -5.121 -1.289 -33.109 1.00 35.17 82 ILE A O 1
ATOM 620 N N . SER A 1 83 ? -2.916 -1.581 -33.392 1.00 35.16 83 SER A N 1
ATOM 621 C CA . SER A 1 83 ? -2.905 -1.055 -34.749 1.00 36.58 83 SER A CA 1
ATOM 622 C C . SER A 1 83 ? -2.993 -2.226 -35.710 1.00 36.71 83 SER A C 1
ATOM 623 O O . SER A 1 83 ? -2.367 -3.268 -35.490 1.00 36.26 83 SER A O 1
ATOM 626 N N . VAL A 1 84 ? -3.765 -2.054 -36.777 1.00 40.17 84 VAL A N 1
ATOM 627 C CA . VAL A 1 84 ? -3.819 -3.047 -37.840 1.00 38.60 84 VAL A CA 1
ATOM 628 C C . VAL A 1 84 ? -3.671 -2.324 -39.170 1.00 43.25 84 VAL A C 1
ATOM 629 O O . VAL A 1 84 ? -4.019 -1.148 -39.301 1.00 41.27 84 VAL A O 1
ATOM 633 N N . LEU A 1 85 ? -3.120 -3.031 -40.147 1.00 41.72 85 LEU A N 1
ATOM 634 C CA . LEU A 1 85 ? -3.102 -2.590 -41.536 1.00 43.69 85 LEU A CA 1
ATOM 635 C C . LEU A 1 85 ? -4.139 -3.419 -42.289 1.00 50.48 85 LEU A C 1
ATOM 636 O O . LEU A 1 85 ? -4.022 -4.647 -42.341 1.00 51.85 85 LEU A O 1
ATOM 641 N N . TYR A 1 86 ? -5.161 -2.756 -42.845 1.00 52.33 86 TYR A N 1
ATOM 642 C CA . TYR A 1 86 ? -6.300 -3.445 -43.450 1.00 64.92 86 TYR A CA 1
ATOM 643 C C . TYR A 1 86 ? -6.553 -2.951 -44.871 1.00 78.96 86 TYR A C 1
ATOM 644 O O . TYR A 1 86 ? -6.199 -1.829 -45.238 1.00 60.43 86 TYR A O 1
ATOM 653 N N . LYS A 1 87 ? -7.204 -3.801 -45.666 1.00 85.67 87 LYS A N 1
ATOM 654 C CA . LYS A 1 87 ? -7.534 -3.457 -47.046 1.00 88.58 87 LYS A CA 1
ATOM 655 C C . LYS A 1 87 ? -8.666 -2.437 -47.088 1.00 85.25 87 LYS A C 1
ATOM 656 O O . LYS A 1 87 ? -9.748 -2.678 -46.543 1.00 83.82 87 LYS A O 1
ATOM 662 N N . ASP A 1 88 ? -8.429 -1.309 -47.751 1.00 96.79 88 ASP A N 1
ATOM 663 C CA . ASP A 1 88 ? -9.511 -0.386 -48.055 1.00 122.68 88 ASP A CA 1
ATOM 664 C C . ASP A 1 88 ? -10.493 -1.041 -49.020 1.00 141.89 88 ASP A C 1
ATOM 665 O O . ASP A 1 88 ? -10.132 -1.922 -49.805 1.00 136.79 88 ASP A O 1
ATOM 670 N N . ASP A 1 89 ? -11.754 -0.605 -48.957 1.00 154.02 89 ASP A N 1
ATOM 671 C CA . ASP A 1 89 ? -12.734 -1.074 -49.929 1.00 152.17 89 ASP A CA 1
ATOM 672 C C . ASP A 1 89 ? -12.306 -0.759 -51.356 1.00 146.34 89 ASP A C 1
ATOM 673 O O . ASP A 1 89 ? -12.790 -1.402 -52.294 1.00 145.00 89 ASP A O 1
ATOM 678 N N . MET A 1 90 ? -11.412 0.211 -51.539 1.00 138.56 90 MET A N 1
ATOM 679 C CA . MET A 1 90 ? -10.754 0.447 -52.817 1.00 134.06 90 MET A CA 1
ATOM 680 C C . MET A 1 90 ? -9.462 -0.348 -52.964 1.00 122.99 90 MET A C 1
ATOM 681 O O . MET A 1 90 ? -8.755 -0.177 -53.961 1.00 124.36 90 MET A O 1
ATOM 686 N N . GLY A 1 91 ? -9.138 -1.209 -51.997 1.00 135.30 91 GLY A N 1
ATOM 687 C CA . GLY A 1 91 ? -7.958 -2.040 -52.054 1.00 128.05 91 GLY A CA 1
ATOM 688 C C . GLY A 1 91 ? -6.732 -1.461 -51.379 1.00 115.46 91 GLY A C 1
ATOM 689 O O . GLY A 1 91 ? -5.796 -2.211 -51.081 1.00 113.26 91 GLY A O 1
ATOM 690 N N . VAL A 1 92 ? -6.711 -0.156 -51.127 1.00 104.20 92 VAL A N 1
ATOM 691 C CA . VAL A 1 92 ? -5.540 0.523 -50.574 1.00 93.75 92 VAL A CA 1
ATOM 692 C C . VAL A 1 92 ? -5.257 0.020 -49.162 1.00 82.64 92 VAL A C 1
ATOM 693 O O . VAL A 1 92 ? -6.095 0.211 -48.269 1.00 71.72 92 VAL A O 1
ATOM 697 N N . PRO A 1 93 ? -4.107 -0.597 -48.892 1.00 87.74 93 PRO A N 1
ATOM 698 C CA . PRO A 1 93 ? -3.752 -0.874 -47.495 1.00 82.58 93 PRO A CA 1
ATOM 699 C C . PRO A 1 93 ? -3.757 0.412 -46.684 1.00 72.61 93 PRO A C 1
ATOM 700 O O . PRO A 1 93 ? -3.200 1.431 -47.095 1.00 64.35 93 PRO A O 1
ATOM 704 N N . THR A 1 94 ? -4.405 0.363 -45.524 1.00 78.86 94 THR A N 1
ATOM 705 C CA . THR A 1 94 ? -4.692 1.550 -44.734 1.00 67.21 94 THR A CA 1
ATOM 706 C C . THR A 1 94 ? -4.520 1.227 -43.257 1.00 54.01 94 THR A C 1
ATOM 707 O O . THR A 1 94 ? -4.915 0.151 -42.799 1.00 55.90 94 THR A O 1
ATOM 711 N N . LEU A 1 95 ? -3.926 2.160 -42.519 1.00 50.02 95 LEU A N 1
ATOM 712 C CA . LEU A 1 95 ? -3.656 1.956 -41.102 1.00 46.51 95 LEU A CA 1
ATOM 713 C C . LEU A 1 95 ? -4.877 2.329 -40.277 1.00 48.28 95 LEU A C 1
ATOM 714 O O . LEU A 1 95 ? -5.422 3.429 -40.415 1.00 65.79 95 LEU A O 1
ATOM 719 N N . LYS A 1 96 ? -5.311 1.401 -39.433 1.00 49.48 96 LYS A N 1
ATOM 720 C CA . LYS A 1 96 ? -6.232 1.697 -38.346 1.00 43.02 96 LYS A CA 1
ATOM 721 C C . LYS A 1 96 ? -5.390 1.743 -37.073 1.00 43.16 96 LYS A C 1
ATOM 722 O O . LYS A 1 96 ? -4.913 0.706 -36.589 1.00 43.98 96 LYS A O 1
ATOM 728 N N . TYR A 1 97 ? -5.180 2.954 -36.557 1.00 43.56 97 TYR A N 1
ATOM 729 C CA . TYR A 1 97 ? -4.155 3.162 -35.543 1.00 40.60 97 TYR A CA 1
ATOM 730 C C . TYR A 1 97 ? -4.608 2.639 -34.180 1.00 38.80 97 TYR A C 1
ATOM 731 O O . TYR A 1 97 ? -3.852 1.938 -33.499 1.00 41.55 97 TYR A O 1
ATOM 740 N N . HIS A 1 98 ? -5.834 2.962 -33.768 1.00 41.30 98 HIS A N 1
ATOM 741 C CA . HIS A 1 98 ? -6.431 2.414 -32.543 1.00 38.49 98 HIS A CA 1
ATOM 742 C C . HIS A 1 98 ? -7.607 1.522 -32.938 1.00 38.70 98 HIS A C 1
ATOM 743 O O . HIS A 1 98 ? -8.753 1.972 -33.009 1.00 43.67 98 HIS A O 1
ATOM 750 N N . TYR A 1 99 ? -7.327 0.244 -33.161 1.00 35.11 99 TYR A N 1
ATOM 751 C CA . TYR A 1 99 ? -8.385 -0.734 -33.408 1.00 44.79 99 TYR A CA 1
ATOM 752 C C . TYR A 1 99 ? -8.826 -1.280 -32.051 1.00 45.33 99 TYR A C 1
ATOM 753 O O . TYR A 1 99 ? -8.138 -2.106 -31.444 1.00 33.60 99 TYR A O 1
ATOM 762 N N . GLU A 1 100 ? -9.967 -0.800 -31.562 1.00 35.75 100 GLU A N 1
ATOM 763 C CA . GLU A 1 100 ? -10.283 -0.899 -30.140 1.00 40.47 100 GLU A CA 1
ATOM 764 C C . GLU A 1 100 ? -10.784 -2.284 -29.749 1.00 39.57 100 GLU A C 1
ATOM 765 O O . GLU A 1 100 ? -11.384 -3.009 -30.544 1.00 32.65 100 GLU A O 1
ATOM 771 N N . GLY A 1 101 ? -10.534 -2.638 -28.492 1.00 35.96 101 GLY A N 1
ATOM 772 C CA . GLY A 1 101 ? -11.114 -3.827 -27.907 1.00 32.71 101 GLY A CA 1
ATOM 773 C C . GLY A 1 101 ? -10.420 -5.120 -28.245 1.00 35.29 101 GLY A C 1
ATOM 774 O O . GLY A 1 101 ? -11.025 -6.184 -28.088 1.00 31.25 101 GLY A O 1
ATOM 775 N N . MET A 1 102 ? -9.150 -5.072 -28.650 1.00 28.36 102 MET A N 1
ATOM 776 C CA . MET A 1 102 ? -8.481 -6.249 -29.188 1.00 28.44 102 MET A CA 1
ATOM 777 C C . MET A 1 102 ? -7.640 -7.018 -28.171 1.00 27.94 102 MET A C 1
ATOM 778 O O . MET A 1 102 ? -7.426 -8.219 -28.372 1.00 32.80 102 MET A O 1
ATOM 783 N N . SER A 1 103 ? -7.199 -6.393 -27.072 1.00 29.61 103 SER A N 1
ATOM 784 C CA . SER A 1 103 ? -6.295 -7.047 -26.137 1.00 29.23 103 SER A CA 1
ATOM 785 C C . SER A 1 103 ? -6.702 -6.757 -24.701 1.00 28.21 103 SER A C 1
ATOM 786 O O . SER A 1 103 ? -7.095 -5.637 -24.359 1.00 35.85 103 SER A O 1
ATOM 789 N N . VAL A 1 104 ? -6.536 -7.764 -23.851 1.00 29.37 104 VAL A N 1
ATOM 790 C CA . VAL A 1 104 ? -6.965 -7.684 -22.457 1.00 27.21 104 VAL A CA 1
ATOM 791 C C . VAL A 1 104 ? -6.016 -6.782 -21.682 1.00 27.83 104 VAL A C 1
ATOM 792 O O . VAL A 1 104 ? -4.804 -7.022 -21.652 1.00 30.25 104 VAL A O 1
ATOM 796 N N . ALA A 1 105 ? -6.571 -5.752 -21.049 1.00 28.88 105 ALA A N 1
ATOM 797 C CA . ALA A 1 105 ? -5.842 -4.942 -20.080 1.00 29.65 105 ALA A CA 1
ATOM 798 C C . ALA A 1 105 ? -6.046 -5.456 -18.661 1.00 28.81 105 ALA A C 1
ATOM 799 O O . ALA A 1 105 ? -5.095 -5.503 -17.879 1.00 29.53 105 ALA A O 1
ATOM 801 N N . GLU A 1 106 ? -7.268 -5.852 -18.314 1.00 30.50 106 GLU A N 1
ATOM 802 C CA . GLU A 1 106 ? -7.553 -6.327 -16.967 1.00 33.57 106 GLU A CA 1
ATOM 803 C C . GLU A 1 106 ? -8.620 -7.409 -17.019 1.00 36.45 106 GLU A C 1
ATOM 804 O O . GLU A 1 106 ? -9.495 -7.389 -17.883 1.00 30.17 106 GLU A O 1
ATOM 810 N N . CYS A 1 107 ? -8.544 -8.337 -16.063 1.00 30.41 107 CYS A N 1
ATOM 811 C CA . CYS A 1 107 ? -9.475 -9.445 -15.905 1.00 34.58 107 CYS A CA 1
ATOM 812 C C . CYS A 1 107 ? -10.208 -9.294 -14.578 1.00 32.54 107 CYS A C 1
ATOM 813 O O . CYS A 1 107 ? -9.697 -8.682 -13.635 1.00 27.40 107 CYS A O 1
ATOM 816 N N . GLY A 1 108 ? -11.403 -9.876 -14.507 1.00 28.48 108 GLY A N 1
ATOM 817 C CA . GLY A 1 108 ? -12.149 -9.903 -13.258 1.00 37.99 108 GLY A CA 1
ATOM 818 C C . GLY A 1 108 ? -13.297 -10.884 -13.341 1.00 28.12 108 GLY A C 1
ATOM 819 O O . GLY A 1 108 ? -13.657 -11.372 -14.414 1.00 27.83 108 GLY A O 1
ATOM 820 N N . CYS A 1 109 ? -13.875 -11.164 -12.179 1.00 30.41 109 CYS A N 1
ATOM 821 C CA . CYS A 1 109 ? -15.034 -12.040 -12.078 1.00 28.68 109 CYS A CA 1
ATOM 822 C C . CYS A 1 109 ? -16.311 -11.218 -12.238 1.00 25.73 109 CYS A C 1
ATOM 823 O O . CYS A 1 109 ? -16.484 -10.191 -11.568 1.00 34.78 109 CYS A O 1
ATOM 826 N N . ARG A 1 110 ? -17.194 -11.664 -13.132 1.00 31.64 110 ARG A N 1
ATOM 827 C CA . ARG A 1 110 ? -18.443 -10.951 -13.422 1.00 31.58 110 ARG A CA 1
ATOM 828 C C . ARG A 1 110 ? -19.643 -11.898 -13.468 1.00 33.06 110 ARG A C 1
ATOM 829 O O . ARG A 1 110 ? -20.775 -11.476 -13.212 1.00 31.44 110 ARG A O 1
#

Organism: Homo sapiens (NCBI:txid9606)

InterPro domains:
  IPR001111 TGF-beta, propeptide [PF00688] (60-233)
  IPR001839 Transforming growth factor-beta, C-terminal [PF00019] (326-428)
  IPR001839 Transforming growth factor-beta, C-terminal [PS51362] (316-429)
  IPR001839 Transforming growth factor-beta, C-terminal [SM00204] (327-429)
  IPR015615 Transforming growth factor-beta-like [PTHR11848] (27-429)
  IPR017948 Transforming growth factor beta, conserved site [PS00250] (345-360)
  IPR029034 Cystine-knot cytokine [G3DSA:2.10.90.10] (315-429)
  IPR029034 Cystine-knot cytokine [SSF57501] (320-429)

Nearest PDB structures (foldseek):
  5hzw-assembly1_B-2  TM=9.670E-01  e=2.503E-17  Homo sapiens
  4fao-assembly3_M  TM=9.713E-01  e=3.122E-16  Homo sapiens
  7zjf-assembly1_A  TM=9.302E-01  e=1.539E-12  Homo sapiens
  2r52-assembly1_B  TM=9.056E-01  e=5.144E-12  Homo sapiens
  1lx5-assembly1_A-2  TM=8.938E-01  e=4.609E-12  Homo sapiens

Radius of gyration: 18.13 Å; Cα contacts (8 Å, |Δi|>4): 215; chains: 1; bounding box: 30×31×52 Å

Foldseek 3Di:
DPQAKWWAWDKDACVVVPNVVWFVDDRIDTQIWIGGFDEPPHDPPQPDDPVQVVQRVVCVVPVVPGDHFDKGAPAWFFQKTFTADPVRDTDIDHGHTRRHGPTIHTD